Protein AF-A0A1B2I4D1-F1 (afdb_monomer)

Solvent-accessible surface area (backbone atoms only — not comparable to full-atom values): 8320 Å² total; per-residue (Å²): 116,82,89,72,76,84,82,52,63,70,63,48,49,52,54,52,52,52,50,50,47,36,72,77,37,52,68,62,44,48,60,73,44,43,67,61,53,49,53,52,50,50,41,52,54,54,14,64,67,43,41,84,65,39,41,72,52,73,64,53,55,51,53,44,51,49,54,36,59,77,56,65,37,78,64,67,65,49,48,55,49,22,51,54,42,8,35,45,50,20,10,59,72,74,38,51,54,38,48,70,67,30,40,58,55,18,43,71,72,53,38,61,87,51,44,78,78,59,90,92,60,84,87,76,86,61,65,66,62,74,66,53,57,75,78,65,74,82,78,83,89,130

Sequence (142 aa):
MTLSGEHNTERRMKVLENRLKYENDPEGFFKEYEPRQRDLRERILRARSILRECRYSREILRCIANICIELEVDGHRANITMLKTAMTAAACDGRREATRADVMEAAKFALPHRMQRRPFEEISFDISRIEGEKRGRVKKTL

Organism: NCBI:txid1197717

Foldseek 3Di:
DPPDDPPDPVVVVVVVVLVVVCVVPVPVSCVVCVVVVVVLVVLLVQLVVLLVQADEDVVLLVLLVVVCVVLVFDDCVLSVQLVSQQSSVCSSVVHRYGDVVSSLVSCVVRPPVRRDDDPPDDDDPDSVVVVPPVVPPPPDDD

Nearest PDB structures (foldseek):
  6l8d-assembly1_E  TM=9.193E-01  e=7.037E-08  Synechocystis sp. PCC 6803 substr. Kazusa
  6l8d-assembly1_F  TM=9.222E-01  e=1.055E-07  Synechocystis sp. PCC 6803 substr. Kazusa
  6l8d-assembly1_A  TM=8.794E-01  e=6.267E-08  Synechocystis sp. PCC 6803 substr. Kazusa
  6l8d-assembly1_D  TM=8.958E-01  e=7.456E-08  Synechocystis sp. PCC 6803 substr. Kazusa
  6l8d-assembly1_C  TM=8.954E-01  e=7.456E-08  Synechocystis sp. PCC 6803 substr. Kazusa

Mean predicted aligned error: 8.46 Å

InterPro domains:
  IPR027417 P-loop containing nucleoside triphosphate hydrolase [SSF52540] (8-126)
  IPR041628 ChlI/MoxR, AAA lid domain [PF17863] (64-123)
  IPR045006 Magnesium-chelatase subunit ChlI-like [PTHR32039] (8-132)

pLDDT: mean 84.95, std 18.52, range [32.53, 98.31]

Structure (mmCIF, N/CA/C/O backbone):
data_AF-A0A1B2I4D1-F1
#
_entry.id   AF-A0A1B2I4D1-F1
#
loop_
_atom_site.group_PDB
_atom_site.id
_atom_site.type_symbol
_atom_site.label_atom_id
_atom_site.label_alt_id
_atom_site.label_comp_id
_atom_site.label_asym_id
_atom_site.label_entity_id
_atom_site.label_seq_id
_atom_site.pdbx_PDB_ins_code
_atom_site.Cartn_x
_atom_site.Cartn_y
_atom_site.Cartn_z
_atom_site.occupancy
_atom_site.B_iso_or_equiv
_atom_site.auth_seq_id
_atom_site.auth_comp_id
_atom_site.auth_asym_id
_atom_site.auth_atom_id
_atom_site.pdbx_PDB_model_num
ATOM 1 N N . MET A 1 1 ? 11.736 -4.530 6.514 1.00 46.59 1 MET A N 1
ATOM 2 C CA . MET A 1 1 ? 10.546 -4.040 7.235 1.00 46.59 1 MET A CA 1
ATOM 3 C C . MET A 1 1 ? 10.861 -4.131 8.712 1.00 46.59 1 MET A C 1
ATOM 5 O O . MET A 1 1 ? 10.738 -5.201 9.292 1.00 46.59 1 MET A O 1
ATOM 9 N N . THR A 1 2 ? 11.391 -3.059 9.288 1.00 44.34 2 THR A N 1
ATOM 10 C CA . THR A 1 2 ? 11.490 -2.925 10.740 1.00 44.34 2 THR A CA 1
ATOM 11 C C . THR A 1 2 ? 10.094 -2.563 11.239 1.00 44.34 2 THR A C 1
ATOM 13 O O . THR A 1 2 ? 9.512 -1.568 10.816 1.00 44.34 2 THR A O 1
ATOM 16 N N . LEU A 1 3 ? 9.501 -3.430 12.059 1.00 52.84 3 LEU A N 1
ATOM 17 C CA . LEU A 1 3 ? 8.300 -3.091 12.816 1.00 52.84 3 LEU A CA 1
ATOM 18 C C . LEU A 1 3 ? 8.749 -2.168 13.949 1.00 52.84 3 LEU A C 1
ATOM 20 O O . LEU A 1 3 ? 9.129 -2.632 15.019 1.00 52.84 3 LEU A O 1
ATOM 24 N N . SER A 1 4 ? 8.789 -0.869 13.678 1.00 66.38 4 SER A N 1
ATOM 25 C CA . SER A 1 4 ? 9.052 0.130 14.709 1.00 66.38 4 SER A CA 1
ATOM 26 C C . SER A 1 4 ? 7.764 0.398 15.479 1.00 66.38 4 SER A C 1
ATOM 28 O O . SER A 1 4 ? 6.699 0.566 14.882 1.00 66.38 4 SER A O 1
ATOM 30 N N . GLY A 1 5 ? 7.851 0.417 16.809 1.00 73.38 5 GLY A N 1
ATOM 31 C CA . GLY A 1 5 ? 6.725 0.825 17.643 1.00 73.38 5 GLY A CA 1
ATOM 32 C C . GLY A 1 5 ? 6.335 2.279 17.364 1.00 73.38 5 GLY A C 1
ATOM 33 O O . GLY A 1 5 ? 7.153 3.080 16.920 1.00 73.38 5 GLY A O 1
ATOM 34 N N . GLU A 1 6 ? 5.082 2.641 17.638 1.00 85.25 6 GLU A N 1
ATOM 35 C CA . GLU A 1 6 ? 4.679 4.049 17.605 1.00 85.25 6 GLU A CA 1
ATOM 36 C C . GLU A 1 6 ? 5.375 4.780 18.762 1.00 85.25 6 GLU A C 1
ATOM 38 O O . GLU A 1 6 ? 5.183 4.425 19.928 1.00 85.25 6 GLU A O 1
ATOM 43 N N . HIS A 1 7 ? 6.223 5.757 18.443 1.00 87.38 7 HIS A N 1
ATOM 44 C CA . HIS A 1 7 ? 7.018 6.514 19.417 1.00 87.38 7 HIS A CA 1
ATOM 45 C C . HIS A 1 7 ? 6.398 7.878 19.749 1.00 87.38 7 HIS A C 1
ATOM 47 O O . HIS A 1 7 ? 6.871 8.561 20.652 1.00 87.38 7 HIS A O 1
ATOM 53 N N . ASN A 1 8 ? 5.322 8.270 19.062 1.00 93.25 8 ASN A N 1
ATOM 54 C CA . ASN A 1 8 ? 4.571 9.474 19.385 1.00 93.25 8 ASN A CA 1
ATOM 55 C C . ASN A 1 8 ? 3.590 9.218 20.546 1.00 93.25 8 ASN A C 1
ATOM 57 O O . ASN A 1 8 ? 2.677 8.398 20.427 1.00 93.25 8 ASN A O 1
ATOM 61 N N . THR A 1 9 ? 3.760 9.946 21.653 1.00 94.56 9 THR A N 1
ATOM 62 C CA . THR A 1 9 ? 2.948 9.808 22.876 1.00 94.56 9 THR A CA 1
ATOM 63 C C . THR A 1 9 ? 1.447 9.930 22.614 1.00 94.56 9 THR A C 1
ATOM 65 O O . THR A 1 9 ? 0.697 9.046 23.018 1.00 94.56 9 THR A O 1
ATOM 68 N N . GLU A 1 10 ? 1.012 10.948 21.869 1.00 95.06 10 GLU A N 1
ATOM 69 C CA . GLU A 1 10 ? -0.410 11.187 21.568 1.00 95.06 10 GLU A CA 1
ATOM 70 C C . GLU A 1 10 ? -1.037 10.018 20.803 1.00 95.06 10 GLU A C 1
ATOM 72 O O . GLU A 1 10 ? -2.131 9.542 21.115 1.00 95.06 10 GLU A O 1
ATOM 77 N N . ARG A 1 11 ? -0.321 9.488 19.806 1.00 93.31 11 ARG A N 1
ATOM 78 C CA . ARG A 1 11 ? -0.799 8.329 19.044 1.00 93.31 11 ARG A CA 1
ATOM 79 C C . ARG A 1 11 ? -0.877 7.074 19.907 1.00 93.31 11 ARG A C 1
ATOM 81 O O . ARG A 1 11 ? -1.826 6.307 19.753 1.00 93.31 11 ARG A O 1
ATOM 88 N N . ARG A 1 12 ? 0.074 6.872 20.826 1.00 94.50 12 ARG A N 1
ATOM 89 C CA . ARG A 1 12 ? 0.027 5.758 21.787 1.00 94.50 12 ARG A CA 1
ATOM 90 C C . ARG A 1 12 ? -1.161 5.889 22.738 1.00 94.50 12 ARG A C 1
ATOM 92 O O . ARG A 1 12 ? -1.873 4.906 22.927 1.00 94.50 12 ARG A O 1
ATOM 99 N N . MET A 1 13 ? -1.408 7.081 23.283 1.00 96.06 13 MET A N 1
ATOM 100 C CA . MET A 1 13 ? -2.570 7.349 24.140 1.00 96.06 13 MET A CA 1
ATOM 101 C C . MET A 1 13 ? -3.874 7.035 23.413 1.00 96.06 13 MET A C 1
ATOM 103 O O . MET A 1 13 ? -4.694 6.281 23.924 1.00 96.06 13 MET A O 1
ATOM 107 N N . LYS A 1 14 ? -4.016 7.487 22.165 1.00 93.81 14 LYS A N 1
ATOM 108 C CA . LYS A 1 14 ? -5.206 7.212 21.352 1.00 93.81 14 LYS A CA 1
ATOM 109 C C . LYS A 1 14 ? -5.467 5.720 21.129 1.00 93.81 14 LYS A C 1
ATOM 111 O O . LYS A 1 14 ? -6.619 5.294 21.076 1.00 93.81 14 LYS A O 1
ATOM 116 N N . VAL A 1 15 ? -4.417 4.908 20.982 1.00 94.44 15 VAL A N 1
ATOM 117 C CA . VAL A 1 15 ? -4.562 3.444 20.889 1.00 94.44 15 VAL A CA 1
ATOM 118 C C . VAL A 1 15 ? -5.116 2.872 22.195 1.00 94.44 15 VAL A C 1
ATOM 120 O O . VAL A 1 15 ? -6.026 2.044 22.145 1.00 94.44 15 VAL A O 1
ATOM 123 N N . LEU A 1 16 ? -4.617 3.336 23.345 1.00 95.31 16 LEU A N 1
ATOM 124 C CA . LEU A 1 16 ? -5.106 2.918 24.663 1.00 95.31 16 LEU A CA 1
ATOM 125 C C . LEU A 1 16 ? -6.560 3.346 24.891 1.00 95.31 16 LEU A C 1
ATOM 127 O O . LEU A 1 16 ? -7.381 2.523 25.279 1.00 95.31 16 LEU A O 1
ATOM 131 N N . GLU A 1 17 ? -6.903 4.595 24.584 1.00 95.69 17 GLU A N 1
ATOM 132 C CA . GLU A 1 17 ? -8.273 5.105 24.698 1.00 95.69 17 GLU A CA 1
ATOM 133 C C . GLU A 1 17 ? -9.253 4.297 23.847 1.00 95.69 17 GLU A C 1
ATOM 135 O O . GLU A 1 17 ? -10.301 3.885 24.337 1.00 95.69 17 GLU A O 1
ATOM 140 N N . ASN A 1 18 ? -8.908 4.014 22.586 1.00 95.50 18 ASN A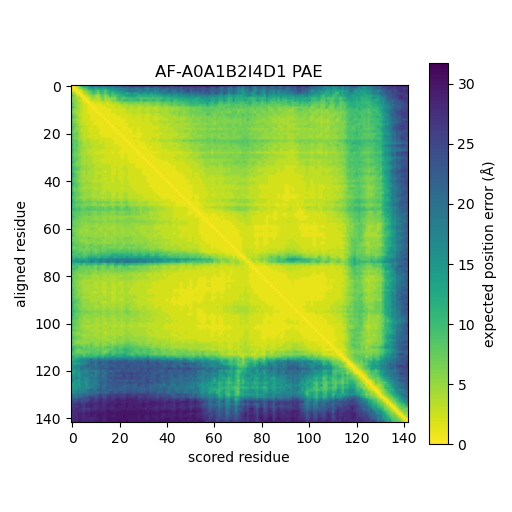 N 1
ATOM 141 C CA . ASN A 1 18 ? -9.752 3.191 21.717 1.00 95.50 18 ASN A CA 1
ATOM 142 C C . ASN A 1 18 ? -9.918 1.773 22.269 1.00 95.50 18 ASN A C 1
ATOM 144 O O . ASN A 1 18 ? -11.004 1.204 22.176 1.00 95.50 18 ASN A O 1
ATOM 148 N N . ARG A 1 19 ? -8.856 1.207 22.853 1.00 97.12 19 ARG A N 1
ATOM 149 C CA . ARG A 1 19 ? -8.915 -0.119 23.466 1.00 97.12 19 ARG A CA 1
ATOM 150 C C . ARG A 1 19 ? -9.859 -0.140 24.669 1.00 97.12 19 ARG A C 1
ATOM 152 O O . ARG A 1 19 ? -10.698 -1.030 24.738 1.00 97.12 19 ARG A O 1
ATOM 159 N N . LEU A 1 20 ? -9.761 0.846 25.558 1.00 97.19 20 LEU A N 1
ATOM 160 C CA . LEU A 1 20 ? -10.634 0.958 26.730 1.00 97.19 20 LEU A CA 1
ATOM 161 C C . LEU A 1 20 ? -12.091 1.239 26.338 1.00 97.19 20 LEU A C 1
ATOM 163 O O . LEU A 1 20 ? -13.002 0.655 26.917 1.00 97.19 20 LEU A O 1
ATOM 167 N N . LYS A 1 21 ? -12.332 2.082 25.323 1.00 96.25 21 LYS A N 1
ATOM 168 C CA . LYS A 1 21 ? -13.681 2.305 24.774 1.00 96.25 21 LYS A CA 1
ATOM 169 C C . LYS A 1 21 ? -14.311 1.006 24.283 1.00 96.25 21 LYS A C 1
ATOM 171 O O . LYS A 1 21 ? -15.456 0.729 24.616 1.00 96.25 21 LYS A O 1
ATOM 176 N N . TYR A 1 22 ? -13.550 0.213 23.531 1.00 97.00 22 TYR A N 1
ATOM 177 C CA . TYR A 1 22 ? -14.004 -1.091 23.062 1.00 97.00 22 TYR A CA 1
ATOM 178 C C . TYR A 1 22 ? -14.290 -2.062 24.216 1.00 97.00 22 TYR A C 1
ATOM 180 O O . TYR A 1 22 ? -15.278 -2.780 24.160 1.00 97.00 22 TYR A O 1
ATOM 188 N N . GLU A 1 23 ? -13.451 -2.096 25.256 1.00 97.62 23 GLU A N 1
ATOM 189 C CA . GLU A 1 23 ? -13.666 -2.977 26.416 1.00 97.62 23 GLU A CA 1
ATOM 190 C C . GLU A 1 23 ? -14.909 -2.596 27.229 1.00 97.62 23 GLU A C 1
ATOM 192 O O . GLU A 1 23 ? -15.606 -3.484 27.716 1.00 97.62 23 GLU A O 1
ATOM 197 N N . ASN A 1 24 ? -15.208 -1.300 27.342 1.00 97.81 24 ASN A N 1
ATOM 198 C CA . ASN A 1 24 ? -16.362 -0.804 28.089 1.00 97.81 24 ASN A CA 1
ATOM 199 C C . ASN A 1 24 ? -17.691 -0.965 27.331 1.00 97.81 24 ASN A C 1
ATOM 201 O O . ASN A 1 24 ? -18.695 -1.319 27.943 1.00 97.81 24 ASN A O 1
ATOM 205 N N . ASP A 1 25 ? -17.710 -0.685 26.024 1.00 97.38 25 ASP A N 1
ATOM 206 C CA . ASP A 1 25 ? -18.897 -0.820 25.168 1.00 97.38 25 ASP A CA 1
ATOM 207 C C . ASP A 1 25 ? -18.497 -1.241 23.739 1.00 97.38 25 ASP A C 1
ATOM 209 O O . ASP A 1 25 ? -18.287 -0.395 22.857 1.00 97.38 25 ASP A O 1
ATOM 213 N N . PRO A 1 26 ? -18.398 -2.559 23.479 1.00 96.75 26 PRO A N 1
ATOM 214 C CA . PRO A 1 26 ? -18.060 -3.069 22.156 1.00 96.75 26 PRO A CA 1
ATOM 215 C C . PRO A 1 26 ? -19.058 -2.641 21.072 1.00 96.75 26 PRO A C 1
ATOM 217 O O . PRO A 1 26 ? -18.654 -2.316 19.954 1.00 96.75 26 PRO A O 1
ATOM 220 N N . GLU A 1 27 ? -20.359 -2.628 21.377 1.00 97.69 27 GLU A N 1
ATOM 221 C CA . GLU A 1 27 ? -21.401 -2.319 20.394 1.00 97.69 27 GLU A CA 1
ATOM 222 C C . GLU A 1 27 ? -21.396 -0.840 20.006 1.00 97.69 27 GLU A C 1
ATOM 224 O O . GLU A 1 27 ? -21.478 -0.515 18.816 1.00 97.69 27 GLU A O 1
ATOM 229 N N . GLY A 1 28 ? -21.271 0.056 20.987 1.00 97.44 28 GLY A N 1
ATOM 230 C CA . GLY A 1 28 ? -21.119 1.489 20.749 1.00 97.44 28 GLY A CA 1
ATOM 231 C C . GLY A 1 28 ? -19.852 1.802 19.960 1.00 97.44 28 GLY A C 1
ATOM 232 O O . GLY A 1 28 ? -19.912 2.553 18.983 1.00 97.44 28 GLY A O 1
ATOM 233 N N . PHE A 1 29 ? -18.731 1.154 20.295 1.00 97.00 29 PHE A N 1
ATOM 234 C CA . PHE A 1 29 ? -17.483 1.293 19.545 1.00 97.00 29 PHE A CA 1
ATOM 235 C C . PHE A 1 29 ? -17.640 0.846 18.084 1.00 97.00 29 PHE A C 1
ATOM 237 O O . PHE A 1 29 ? -17.205 1.544 17.167 1.00 97.00 29 PHE A O 1
ATOM 244 N N . PHE A 1 30 ? -18.301 -0.287 17.824 1.00 96.62 30 PHE A N 1
ATOM 245 C CA . PHE A 1 30 ? -18.557 -0.719 16.448 1.00 96.62 30 PHE A CA 1
ATOM 246 C C . PHE A 1 30 ? -19.441 0.267 15.682 1.00 96.62 30 PHE A C 1
ATOM 248 O O . PHE A 1 30 ? -19.107 0.600 14.544 1.00 96.62 30 PHE A O 1
ATOM 255 N N . LYS A 1 31 ? -20.515 0.776 16.300 1.00 97.38 31 LYS A N 1
ATOM 256 C CA . LYS A 1 31 ? -21.398 1.787 15.692 1.00 97.38 31 LYS A CA 1
ATOM 257 C C . LYS A 1 31 ? -20.646 3.080 15.365 1.00 97.38 31 LYS A C 1
ATOM 259 O O . LYS A 1 31 ? -20.838 3.633 14.286 1.00 97.38 31 LYS A O 1
ATOM 264 N N . GLU A 1 32 ? -19.745 3.530 16.243 1.00 96.69 32 GLU A N 1
ATOM 265 C CA . GLU A 1 32 ? -18.907 4.719 16.015 1.00 96.69 32 GLU A CA 1
ATOM 266 C C . GLU A 1 32 ? -18.024 4.566 14.760 1.00 96.69 32 GLU A C 1
ATOM 268 O O . GLU A 1 32 ? -17.870 5.505 13.973 1.00 96.69 32 GLU A O 1
ATOM 273 N N . TYR A 1 33 ? -17.460 3.375 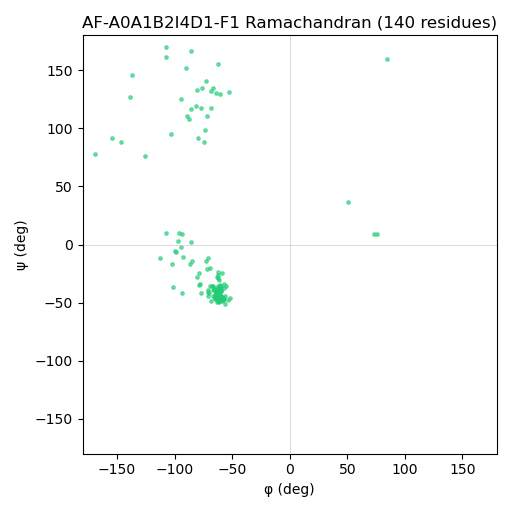14.535 1.00 96.38 33 TYR A N 1
ATOM 274 C CA . TYR A 1 33 ? -16.539 3.115 13.421 1.00 96.38 33 TYR A CA 1
ATOM 275 C C . TYR A 1 33 ? -17.214 2.588 12.149 1.00 96.38 33 TYR A C 1
ATOM 277 O O . TYR A 1 33 ? -16.572 2.564 11.090 1.00 96.38 33 TYR A O 1
ATOM 285 N N . GLU A 1 34 ? -18.488 2.200 12.214 1.00 97.69 34 GLU A N 1
ATOM 286 C CA . GLU A 1 34 ? -19.235 1.614 11.100 1.00 97.69 34 GLU A CA 1
ATOM 287 C C . GLU A 1 34 ? -19.165 2.456 9.811 1.00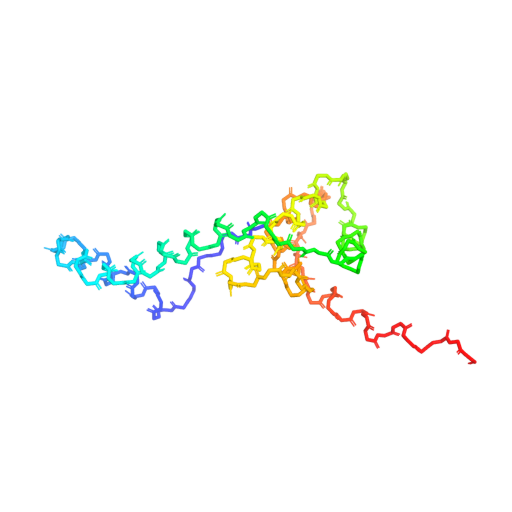 97.69 34 GLU A C 1
ATOM 289 O O . GLU A 1 34 ? -18.852 1.887 8.758 1.00 97.69 34 GLU A O 1
ATOM 294 N N . PRO A 1 35 ? -19.345 3.797 9.837 1.00 97.75 35 PRO A N 1
ATOM 295 C CA . PRO A 1 35 ? -19.284 4.597 8.615 1.00 97.75 35 PRO A CA 1
ATOM 296 C C . PRO A 1 35 ? -17.916 4.518 7.922 1.00 97.75 35 PRO A C 1
ATOM 298 O O . PRO A 1 35 ? -17.838 4.404 6.699 1.00 97.75 35 PRO A O 1
ATOM 301 N N . ARG A 1 36 ? -16.824 4.509 8.701 1.00 97.06 36 ARG A N 1
ATOM 302 C CA . ARG A 1 36 ? -15.452 4.407 8.172 1.00 97.06 36 ARG A CA 1
ATOM 303 C C . ARG A 1 36 ? -15.156 3.016 7.618 1.00 97.06 36 ARG A C 1
ATOM 305 O O . ARG A 1 36 ? -14.505 2.896 6.584 1.00 97.06 36 ARG A O 1
ATOM 312 N N . GLN A 1 37 ? -15.640 1.970 8.288 1.00 97.19 37 GLN A N 1
ATOM 313 C CA . GLN A 1 37 ? -15.519 0.594 7.799 1.00 97.19 37 GLN A CA 1
ATOM 314 C C . GLN A 1 37 ? -16.287 0.400 6.489 1.00 97.19 37 GLN A C 1
ATOM 316 O O . GLN A 1 37 ? -15.787 -0.250 5.569 1.00 97.19 37 GLN A O 1
ATOM 321 N N . ARG A 1 38 ? -17.476 1.004 6.374 1.00 98.12 38 ARG A N 1
ATOM 322 C CA . ARG A 1 38 ? -18.287 0.969 5.155 1.00 98.12 38 ARG A CA 1
ATOM 323 C C . ARG A 1 38 ? -17.583 1.657 3.988 1.00 98.12 38 ARG A C 1
ATOM 325 O O . ARG A 1 38 ? -17.448 1.030 2.940 1.00 98.12 38 ARG A O 1
ATOM 332 N N . ASP A 1 39 ? -17.065 2.871 4.183 1.00 97.19 39 ASP A N 1
ATOM 333 C CA . ASP A 1 39 ? -16.296 3.576 3.146 1.00 97.19 39 ASP A CA 1
ATOM 334 C C . ASP A 1 39 ? -15.078 2.755 2.690 1.00 97.19 39 ASP A C 1
ATOM 336 O O . ASP A 1 39 ? -14.892 2.512 1.495 1.00 97.19 39 ASP A O 1
ATOM 340 N N . LEU A 1 40 ? -14.291 2.230 3.637 1.00 97.06 40 LEU A N 1
ATOM 341 C CA . LEU A 1 40 ? -13.138 1.389 3.317 1.00 97.06 40 LEU A CA 1
ATOM 342 C C . LEU A 1 40 ? -13.545 0.140 2.523 1.00 97.06 40 LEU A C 1
ATOM 344 O O . LEU A 1 40 ? -12.913 -0.193 1.517 1.00 97.06 40 LEU A O 1
ATOM 348 N N . ARG A 1 41 ? -14.617 -0.542 2.943 1.00 97.94 41 ARG A N 1
ATOM 349 C CA . ARG A 1 41 ? -15.159 -1.708 2.237 1.00 97.94 41 ARG A CA 1
ATOM 350 C C . ARG A 1 41 ? -15.533 -1.353 0.803 1.00 97.94 41 ARG A C 1
ATOM 352 O O . ARG A 1 41 ? -15.175 -2.084 -0.119 1.00 97.94 41 ARG A O 1
ATOM 359 N N . GLU A 1 42 ? -16.245 -0.253 0.600 1.00 97.38 42 GLU A N 1
ATOM 360 C CA . GLU A 1 42 ? -16.646 0.179 -0.734 1.00 97.38 42 GLU A CA 1
ATOM 361 C C . GLU A 1 42 ? -15.446 0.540 -1.611 1.00 97.38 42 GLU A C 1
ATOM 363 O O . GLU A 1 42 ? -15.402 0.140 -2.776 1.00 97.38 42 GLU A O 1
ATOM 368 N N . ARG A 1 43 ? -14.440 1.227 -1.057 1.00 96.88 43 ARG A N 1
ATOM 369 C CA . ARG A 1 43 ? -13.178 1.514 -1.754 1.00 96.88 43 ARG A CA 1
ATOM 370 C C . ARG A 1 43 ? -12.495 0.232 -2.221 1.00 96.88 43 ARG A C 1
ATOM 372 O O . ARG A 1 43 ? -12.124 0.142 -3.388 1.00 96.88 43 ARG A O 1
ATOM 379 N N . ILE A 1 44 ? -12.401 -0.783 -1.360 1.00 97.69 44 ILE A N 1
ATOM 380 C CA . ILE A 1 44 ? -11.815 -2.086 -1.715 1.00 97.69 44 ILE A CA 1
ATOM 381 C C . ILE A 1 44 ? -12.627 -2.774 -2.820 1.00 97.69 44 ILE A C 1
ATOM 383 O O . ILE A 1 44 ? -12.052 -3.323 -3.759 1.00 97.69 44 ILE A O 1
ATOM 387 N N . LEU A 1 45 ? -13.960 -2.753 -2.738 1.00 98.06 45 LEU A N 1
ATOM 388 C CA . LEU A 1 45 ? -14.820 -3.361 -3.758 1.00 98.06 45 LEU A CA 1
ATOM 389 C C . LEU A 1 45 ? -14.672 -2.669 -5.120 1.00 98.06 45 LEU A C 1
ATOM 391 O O . LEU A 1 45 ? -14.533 -3.358 -6.132 1.00 98.06 45 LEU A O 1
ATOM 395 N N . ARG A 1 46 ? -14.630 -1.331 -5.142 1.00 96.75 46 ARG A N 1
ATOM 396 C CA . ARG A 1 46 ? -14.364 -0.541 -6.355 1.00 96.75 46 ARG A CA 1
ATOM 397 C C . ARG A 1 46 ? -12.974 -0.831 -6.922 1.00 96.75 46 ARG A C 1
ATOM 399 O O . ARG A 1 46 ? -12.840 -1.062 -8.118 1.00 96.75 46 ARG A O 1
ATOM 406 N N . ALA A 1 47 ? -11.952 -0.899 -6.074 1.00 97.50 47 ALA A N 1
ATOM 407 C CA . ALA A 1 47 ? -10.598 -1.239 -6.502 1.00 97.50 47 ALA A CA 1
ATOM 408 C C . ALA A 1 47 ? -10.547 -2.625 -7.160 1.00 97.50 47 ALA A C 1
ATOM 410 O O . ALA A 1 47 ? -9.985 -2.792 -8.240 1.00 97.50 47 ALA A O 1
ATOM 411 N N . ARG A 1 48 ? -11.197 -3.625 -6.550 1.00 97.12 48 ARG A N 1
ATOM 412 C CA . ARG A 1 48 ? -11.264 -4.990 -7.091 1.00 97.12 48 ARG A CA 1
ATOM 413 C C . ARG A 1 48 ? -11.947 -5.060 -8.455 1.00 97.12 48 ARG A C 1
ATOM 415 O O . ARG A 1 48 ? -11.526 -5.885 -9.266 1.00 97.12 48 ARG A O 1
ATOM 422 N N . SER A 1 49 ? -12.978 -4.248 -8.705 1.00 96.62 49 SER A N 1
ATOM 423 C CA . SER A 1 49 ? -13.672 -4.255 -9.998 1.00 96.62 49 SER A CA 1
ATOM 424 C C . SER A 1 49 ? -12.816 -3.652 -11.111 1.00 96.62 49 SER A C 1
ATOM 426 O O . SER A 1 49 ? -12.753 -4.232 -12.192 1.00 96.62 49 SER A O 1
ATOM 428 N N . ILE A 1 50 ? -12.091 -2.561 -10.839 1.00 96.62 50 ILE A N 1
ATOM 429 C CA 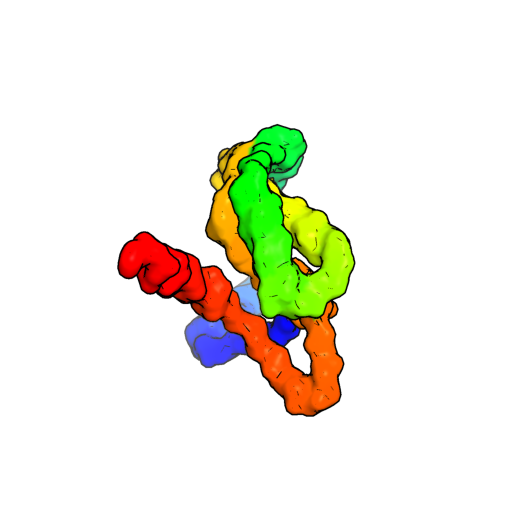. ILE A 1 50 ? -11.279 -1.875 -11.858 1.00 96.62 50 ILE A CA 1
ATOM 430 C C . ILE A 1 50 ? -9.862 -2.441 -12.011 1.00 96.62 50 ILE A C 1
ATOM 432 O O . ILE A 1 50 ? -9.225 -2.190 -13.029 1.00 96.62 50 ILE A O 1
ATOM 436 N N . LEU A 1 51 ? -9.359 -3.229 -11.051 1.00 97.25 51 LEU A N 1
ATOM 437 C CA . LEU A 1 51 ? -7.983 -3.750 -11.061 1.00 97.25 51 LEU A CA 1
ATOM 438 C C . LEU A 1 51 ? -7.635 -4.525 -12.340 1.00 97.25 51 LEU A C 1
ATOM 440 O O . LEU A 1 51 ? -6.508 -4.450 -12.820 1.00 97.25 51 LEU A O 1
ATOM 444 N N . ARG A 1 52 ? -8.595 -5.265 -12.910 1.00 93.56 52 ARG A N 1
ATOM 445 C CA . ARG A 1 52 ? -8.391 -6.011 -14.169 1.00 93.56 52 ARG A CA 1
ATOM 446 C C . ARG A 1 52 ? -8.233 -5.100 -15.387 1.00 93.56 52 ARG A C 1
ATOM 448 O O . ARG A 1 52 ? -7.715 -5.538 -16.4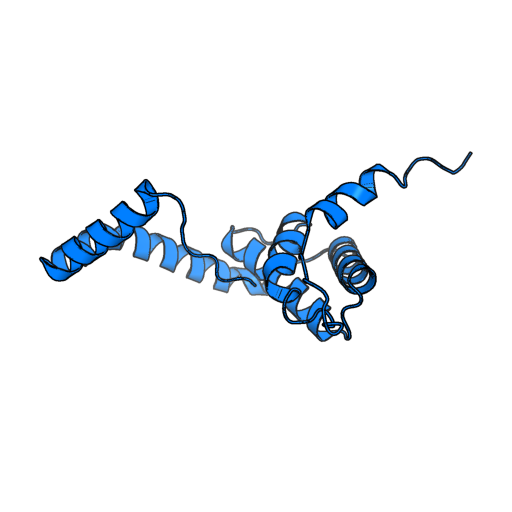07 1.00 93.56 52 ARG A O 1
ATOM 455 N N . GLU A 1 53 ? -8.690 -3.861 -15.274 1.00 95.50 53 GLU A N 1
ATOM 456 C CA . GLU A 1 53 ? -8.641 -2.841 -16.317 1.00 95.50 53 GLU A CA 1
ATOM 457 C C . GLU A 1 53 ? -7.463 -1.874 -16.122 1.00 95.50 53 GLU A C 1
ATOM 459 O O . GLU A 1 53 ? -7.212 -1.042 -16.996 1.00 95.50 53 GLU A O 1
ATOM 464 N N . CYS A 1 54 ? -6.734 -1.978 -15.002 1.00 97.19 54 CYS A N 1
ATOM 465 C CA . CYS A 1 54 ? -5.562 -1.156 -14.732 1.00 97.19 54 CYS A CA 1
ATOM 466 C C . CYS A 1 54 ? -4.444 -1.432 -15.738 1.00 97.19 54 CYS A C 1
ATOM 468 O O . CYS A 1 54 ? -4.039 -2.574 -15.962 1.00 97.19 54 CYS A O 1
ATOM 470 N N . ARG A 1 55 ? -3.908 -0.357 -16.313 1.00 97.69 55 ARG A N 1
ATOM 471 C CA . ARG A 1 55 ? -2.830 -0.388 -17.301 1.00 97.69 55 ARG A CA 1
ATOM 472 C C . ARG A 1 55 ? -1.522 0.109 -16.696 1.00 97.69 55 ARG A C 1
ATOM 474 O O . ARG A 1 55 ? -1.492 0.800 -15.678 1.00 97.69 55 ARG A O 1
ATOM 481 N N . TYR A 1 56 ? -0.430 -0.242 -17.360 1.00 97.69 56 TYR A N 1
ATOM 482 C CA . TYR A 1 56 ? 0.907 0.261 -17.080 1.00 97.69 56 TYR A CA 1
ATOM 483 C C . TYR A 1 56 ? 1.610 0.586 -18.394 1.00 97.69 56 TYR A C 1
ATOM 485 O O . TYR A 1 56 ? 1.422 -0.095 -19.405 1.00 97.69 56 TYR A O 1
ATOM 493 N N . SER A 1 57 ? 2.447 1.618 -18.375 1.00 97.75 57 SER A N 1
ATOM 494 C CA . SER A 1 57 ? 3.266 1.986 -19.525 1.00 97.75 57 SER A CA 1
ATOM 495 C C . SER A 1 57 ? 4.578 1.193 -19.556 1.00 97.75 57 SER A C 1
ATOM 497 O O . SER A 1 57 ? 5.013 0.587 -18.571 1.00 97.75 57 SER A O 1
ATOM 499 N N . ARG A 1 58 ? 5.281 1.238 -20.693 1.00 97.12 58 ARG A N 1
ATOM 500 C CA . ARG A 1 58 ? 6.641 0.681 -20.801 1.00 97.12 58 ARG A CA 1
ATOM 501 C C . ARG A 1 58 ? 7.631 1.386 -19.865 1.00 97.12 58 ARG A C 1
ATOM 503 O O . ARG A 1 58 ? 8.621 0.789 -19.450 1.00 97.12 58 ARG A O 1
ATOM 510 N N . GLU A 1 59 ? 7.367 2.643 -19.518 1.00 96.19 59 GLU A N 1
ATOM 511 C CA . GLU A 1 59 ? 8.191 3.409 -18.583 1.00 96.19 59 GLU A CA 1
ATOM 512 C C . GLU A 1 59 ? 8.072 2.887 -17.153 1.00 96.19 59 GLU A C 1
ATOM 514 O O . GLU A 1 59 ? 9.079 2.837 -16.449 1.00 96.19 59 GLU A O 1
ATOM 519 N N . ILE A 1 60 ? 6.883 2.424 -16.753 1.00 97.50 60 ILE A N 1
ATOM 520 C CA . ILE A 1 60 ? 6.665 1.749 -15.467 1.00 97.50 60 ILE A CA 1
ATOM 521 C C . ILE A 1 60 ? 7.493 0.468 -15.393 1.00 97.50 60 ILE A C 1
ATOM 523 O O . ILE A 1 60 ? 8.226 0.273 -14.425 1.00 97.50 60 ILE A O 1
ATOM 527 N N . LEU A 1 61 ? 7.459 -0.361 -16.441 1.00 96.94 61 LEU A N 1
ATOM 528 C CA . LEU A 1 61 ? 8.280 -1.575 -16.503 1.00 96.94 61 LEU A CA 1
ATOM 529 C C . LEU A 1 61 ? 9.777 -1.260 -16.410 1.00 96.94 61 LEU A C 1
ATOM 531 O O . LEU A 1 61 ? 10.497 -1.909 -15.655 1.00 96.94 61 LEU A O 1
ATOM 535 N N . ARG A 1 62 ? 10.240 -0.237 -17.140 1.00 95.75 62 ARG A N 1
ATOM 536 C CA . ARG A 1 62 ? 11.635 0.219 -17.079 1.00 95.75 62 ARG A CA 1
ATOM 537 C C . ARG A 1 62 ? 12.002 0.713 -15.680 1.00 95.75 62 ARG A C 1
ATOM 539 O O . ARG A 1 62 ? 13.077 0.400 -15.189 1.00 95.75 62 ARG A O 1
ATOM 546 N N . CYS A 1 63 ? 11.118 1.471 -15.034 1.00 94.62 63 CYS A N 1
ATOM 547 C CA . CYS A 1 63 ? 11.332 1.957 -13.674 1.00 94.62 63 CYS A CA 1
ATOM 548 C C . CYS A 1 63 ? 11.489 0.794 -12.690 1.00 94.62 63 CYS A C 1
ATOM 550 O O . CYS A 1 63 ? 12.412 0.804 -11.885 1.00 94.62 63 CYS A O 1
ATOM 552 N N . ILE A 1 64 ? 10.621 -0.212 -12.796 1.00 95.00 64 ILE A N 1
ATOM 553 C CA . ILE A 1 64 ? 10.652 -1.413 -11.959 1.00 95.00 64 ILE A CA 1
ATOM 554 C C . ILE A 1 64 ? 11.961 -2.185 -12.145 1.00 95.00 64 ILE A C 1
ATOM 556 O O . ILE A 1 64 ? 12.628 -2.494 -11.160 1.00 95.00 64 ILE A O 1
ATOM 560 N N . ALA A 1 65 ? 12.348 -2.435 -13.398 1.00 93.25 65 ALA A N 1
ATOM 561 C CA . ALA A 1 65 ? 13.579 -3.148 -13.715 1.00 93.25 65 ALA A CA 1
ATOM 562 C C . ALA A 1 65 ? 14.814 -2.417 -13.171 1.00 93.25 65 ALA A C 1
ATOM 564 O O . ALA A 1 65 ? 15.648 -3.044 -12.525 1.00 93.25 65 ALA A O 1
ATOM 565 N N . ASN A 1 66 ? 14.899 -1.096 -13.369 1.00 91.75 66 ASN A N 1
ATOM 566 C CA . ASN A 1 66 ? 16.012 -0.295 -12.859 1.00 91.75 66 ASN A CA 1
ATOM 567 C C . ASN A 1 66 ? 16.122 -0.385 -11.335 1.00 91.75 66 ASN A C 1
ATOM 569 O O . ASN A 1 66 ? 17.205 -0.649 -10.836 1.00 91.75 66 ASN A O 1
ATOM 573 N N . ILE A 1 67 ? 15.004 -0.247 -10.612 1.00 90.50 67 ILE A N 1
ATOM 574 C CA . ILE A 1 67 ? 14.988 -0.360 -9.146 1.00 90.50 67 ILE A CA 1
ATOM 575 C C . ILE A 1 67 ? 15.505 -1.733 -8.697 1.00 90.50 67 ILE A C 1
ATOM 577 O O . ILE A 1 67 ? 16.311 -1.820 -7.777 1.00 90.50 67 ILE A O 1
ATOM 581 N N . CYS A 1 68 ? 15.046 -2.820 -9.325 1.00 89.62 68 CYS A N 1
ATOM 582 C CA . CYS A 1 68 ? 15.490 -4.161 -8.946 1.00 89.62 68 CYS A CA 1
ATOM 583 C C . CYS A 1 68 ? 16.972 -4.413 -9.268 1.00 89.62 68 CYS A C 1
ATOM 585 O O . CYS A 1 68 ? 17.629 -5.095 -8.488 1.00 89.62 68 CYS A O 1
ATOM 587 N N . ILE A 1 69 ? 17.487 -3.862 -10.374 1.00 88.31 69 ILE A N 1
ATOM 588 C CA . ILE A 1 69 ? 18.909 -3.946 -10.748 1.00 88.31 69 ILE A CA 1
ATOM 589 C C . ILE A 1 69 ? 19.772 -3.142 -9.770 1.00 88.31 69 ILE A C 1
ATOM 591 O O . ILE A 1 69 ? 20.757 -3.665 -9.264 1.00 88.31 69 ILE A O 1
ATOM 595 N N . GLU A 1 70 ? 19.392 -1.895 -9.481 1.00 86.31 70 GLU A N 1
ATOM 596 C CA . GLU A 1 70 ? 20.122 -0.998 -8.572 1.00 86.31 70 GLU A CA 1
ATOM 597 C C . GLU A 1 70 ? 20.206 -1.552 -7.144 1.00 86.31 70 GLU A C 1
ATOM 599 O O . GLU A 1 70 ? 21.176 -1.294 -6.440 1.00 86.31 70 GLU A O 1
ATOM 604 N N . LEU A 1 71 ? 19.203 -2.323 -6.718 1.00 84.19 71 LEU A N 1
ATOM 605 C CA . LEU A 1 71 ? 19.153 -2.932 -5.388 1.00 84.19 71 LEU A CA 1
ATOM 606 C C . LEU A 1 71 ? 19.651 -4.384 -5.347 1.00 84.19 71 LEU A C 1
ATOM 608 O O . LEU A 1 71 ? 19.437 -5.051 -4.334 1.00 84.19 71 LEU A O 1
ATOM 612 N N . GLU A 1 72 ? 20.259 -4.876 -6.431 1.00 84.56 72 GLU A N 1
ATOM 613 C CA . GLU A 1 72 ? 20.804 -6.240 -6.538 1.00 84.56 72 GLU A CA 1
ATOM 614 C C . GLU A 1 72 ? 19.785 -7.322 -6.112 1.00 84.56 72 GLU A C 1
ATOM 616 O O . GLU A 1 72 ? 20.113 -8.318 -5.467 1.00 84.56 72 GLU A O 1
ATOM 621 N N . VAL A 1 73 ? 18.501 -7.111 -6.435 1.00 84.94 73 VAL A N 1
ATOM 622 C CA . VAL A 1 73 ? 17.429 -8.043 -6.067 1.00 84.94 73 VAL A CA 1
ATOM 623 C C . VAL A 1 73 ? 17.312 -9.134 -7.121 1.00 84.94 73 VAL A C 1
ATOM 625 O O . VAL A 1 73 ? 16.910 -8.885 -8.260 1.00 84.94 73 VAL A O 1
ATOM 628 N N . ASP A 1 74 ? 17.572 -10.370 -6.705 1.00 77.94 74 ASP A N 1
ATOM 629 C CA . ASP A 1 74 ? 17.539 -11.516 -7.601 1.00 77.94 74 ASP A CA 1
ATOM 630 C C . ASP A 1 74 ? 16.125 -11.865 -8.098 1.00 77.94 74 ASP A C 1
ATOM 632 O O . ASP A 1 74 ? 15.157 -12.052 -7.346 1.00 77.94 74 ASP A O 1
ATOM 636 N N . GLY A 1 75 ? 16.038 -12.051 -9.415 1.00 78.88 75 GLY A N 1
ATOM 637 C CA . GLY A 1 75 ? 14.931 -12.711 -10.094 1.00 78.88 75 GLY A CA 1
ATOM 638 C C . GLY A 1 75 ? 13.712 -11.842 -10.434 1.00 78.88 75 GLY A C 1
ATOM 639 O O . GLY A 1 75 ? 13.394 -10.803 -9.853 1.00 78.88 75 GLY A O 1
ATOM 640 N N . HIS A 1 76 ? 12.929 -12.328 -11.398 1.00 88.44 76 HIS A N 1
ATOM 641 C CA . HIS A 1 76 ? 11.750 -11.620 -11.910 1.00 88.44 76 HIS A CA 1
ATOM 642 C C . HIS A 1 76 ? 10.568 -11.568 -10.932 1.00 88.44 76 HIS A C 1
ATOM 644 O O . HIS A 1 76 ? 9.627 -10.802 -11.137 1.00 88.44 76 HIS A O 1
ATOM 650 N N . ARG A 1 77 ? 10.600 -12.344 -9.840 1.00 90.62 77 ARG A N 1
ATOM 651 C CA . ARG A 1 77 ? 9.516 -12.357 -8.844 1.00 90.62 77 ARG A CA 1
ATOM 652 C C . ARG A 1 77 ? 9.359 -11.011 -8.142 1.00 90.62 77 ARG A C 1
ATOM 654 O O . ARG A 1 77 ? 8.224 -10.599 -7.905 1.00 90.62 77 ARG A O 1
ATOM 661 N N . ALA A 1 78 ? 10.463 -10.322 -7.849 1.00 90.75 78 ALA A N 1
ATOM 662 C CA . ALA A 1 78 ? 10.423 -8.977 -7.277 1.00 90.75 78 ALA A CA 1
ATOM 663 C C . ALA A 1 78 ? 9.747 -7.996 -8.244 1.00 90.75 78 ALA A C 1
ATOM 665 O O . ALA A 1 78 ? 8.789 -7.325 -7.868 1.00 90.75 78 ALA A O 1
ATOM 666 N N . ASN A 1 79 ? 10.162 -8.021 -9.512 1.00 93.56 79 ASN A N 1
ATOM 667 C CA . ASN A 1 79 ? 9.594 -7.199 -10.580 1.00 93.56 79 ASN A CA 1
ATOM 668 C C . ASN A 1 79 ? 8.074 -7.404 -10.734 1.00 93.56 79 ASN A C 1
ATOM 670 O O . ASN A 1 79 ? 7.307 -6.443 -10.706 1.00 93.56 79 ASN A O 1
ATOM 674 N N . ILE A 1 80 ? 7.620 -8.661 -10.841 1.00 95.38 80 ILE A N 1
ATOM 675 C CA . ILE A 1 80 ? 6.193 -8.996 -10.997 1.00 95.38 80 ILE A CA 1
ATOM 676 C C . ILE A 1 80 ? 5.387 -8.572 -9.766 1.00 95.38 80 ILE A C 1
ATOM 678 O O . ILE A 1 80 ? 4.286 -8.038 -9.904 1.00 95.38 80 ILE A O 1
ATOM 682 N N . THR A 1 81 ? 5.920 -8.811 -8.565 1.00 95.75 81 THR A N 1
ATOM 683 C CA . THR A 1 81 ? 5.251 -8.430 -7.313 1.00 95.75 81 THR A CA 1
ATOM 684 C C . THR A 1 81 ? 5.106 -6.915 -7.235 1.00 95.75 81 THR A C 1
ATOM 686 O O . THR A 1 81 ? 4.009 -6.425 -6.993 1.00 95.75 81 THR A O 1
ATOM 689 N N . MET A 1 82 ? 6.174 -6.171 -7.530 1.00 95.38 82 MET A N 1
ATOM 690 C CA . MET A 1 82 ? 6.167 -4.711 -7.510 1.00 95.38 82 MET A CA 1
ATOM 691 C C . MET A 1 82 ? 5.179 -4.127 -8.527 1.00 95.38 82 MET A C 1
ATOM 693 O O . MET A 1 82 ? 4.408 -3.237 -8.177 1.00 95.38 82 MET A O 1
ATOM 697 N N . LEU A 1 83 ? 5.117 -4.678 -9.745 1.00 97.44 83 LEU A N 1
ATOM 698 C CA . LEU A 1 83 ? 4.135 -4.263 -10.751 1.00 97.44 83 LEU A CA 1
ATOM 699 C C . LEU A 1 83 ? 2.694 -4.492 -10.279 1.00 97.44 83 LEU A C 1
ATOM 701 O O . LEU A 1 83 ? 1.862 -3.593 -10.371 1.00 97.44 83 LEU A O 1
ATOM 705 N N . LYS A 1 84 ? 2.390 -5.687 -9.759 1.00 97.25 84 LYS A N 1
ATOM 706 C CA . LYS A 1 84 ? 1.046 -6.014 -9.261 1.00 97.25 84 LYS A CA 1
ATOM 707 C C . LYS A 1 84 ? 0.640 -5.125 -8.091 1.00 97.25 84 LYS A C 1
ATOM 709 O O . LYS A 1 84 ? -0.503 -4.671 -8.054 1.00 97.25 84 LYS A O 1
ATOM 714 N N . THR A 1 85 ? 1.564 -4.843 -7.177 1.00 97.31 85 THR A N 1
ATOM 715 C CA . THR A 1 85 ? 1.319 -3.934 -6.055 1.00 97.31 85 THR A CA 1
ATOM 716 C C . THR A 1 85 ? 1.064 -2.511 -6.548 1.00 97.31 85 THR A C 1
ATOM 718 O O . THR A 1 85 ? 0.085 -1.911 -6.121 1.00 97.31 85 THR A O 1
ATOM 721 N N . ALA A 1 86 ? 1.844 -2.002 -7.507 1.00 97.69 86 ALA A N 1
ATOM 722 C CA . ALA A 1 86 ? 1.639 -0.666 -8.074 1.00 97.69 86 ALA A CA 1
ATOM 723 C C . ALA A 1 86 ? 0.283 -0.531 -8.795 1.00 97.69 86 ALA A C 1
ATOM 725 O O . ALA A 1 86 ? -0.440 0.442 -8.593 1.00 97.69 86 ALA A O 1
ATOM 726 N N . MET A 1 87 ? -0.117 -1.534 -9.585 1.00 98.31 87 MET A N 1
ATOM 727 C CA . MET A 1 87 ? -1.452 -1.559 -10.204 1.00 98.31 87 MET A CA 1
ATOM 728 C C . MET A 1 87 ? -2.576 -1.607 -9.163 1.00 98.31 87 MET A C 1
ATOM 730 O O . MET A 1 87 ? -3.633 -1.012 -9.363 1.00 98.31 87 MET A O 1
ATOM 734 N N . THR A 1 88 ? -2.347 -2.312 -8.052 1.00 97.88 88 THR A N 1
ATOM 735 C CA . THR A 1 88 ? -3.307 -2.399 -6.947 1.00 97.88 88 THR A CA 1
ATOM 736 C C . THR A 1 88 ? -3.416 -1.072 -6.201 1.00 97.88 88 THR A C 1
ATOM 738 O O . THR A 1 88 ? -4.532 -0.658 -5.913 1.00 97.88 88 THR A O 1
ATOM 741 N N . ALA A 1 89 ? -2.303 -0.378 -5.946 1.00 97.12 89 ALA A N 1
ATOM 742 C CA . ALA A 1 89 ? -2.302 0.958 -5.348 1.00 97.12 89 ALA A CA 1
ATOM 743 C C . ALA A 1 89 ? -3.099 1.947 -6.212 1.00 97.12 89 ALA A C 1
ATOM 745 O O . ALA A 1 89 ? -4.043 2.568 -5.727 1.00 97.12 89 ALA A O 1
ATOM 746 N N . ALA A 1 90 ? -2.838 1.965 -7.524 1.00 97.69 90 ALA A N 1
ATOM 747 C CA . ALA A 1 90 ? -3.610 2.769 -8.466 1.00 97.69 90 ALA A CA 1
ATOM 748 C C . ALA A 1 90 ? -5.115 2.451 -8.418 1.00 97.69 90 ALA A C 1
ATOM 750 O O . ALA A 1 90 ? -5.936 3.365 -8.352 1.00 97.69 90 ALA A O 1
ATOM 751 N N . ALA A 1 91 ? -5.484 1.166 -8.380 1.00 97.94 91 ALA A N 1
ATOM 752 C CA . ALA A 1 91 ? -6.882 0.749 -8.280 1.00 97.94 91 ALA A CA 1
ATOM 753 C C . ALA A 1 91 ? -7.535 1.156 -6.943 1.00 97.94 91 ALA A C 1
ATOM 755 O O . ALA A 1 91 ? -8.693 1.573 -6.928 1.00 97.94 91 ALA A O 1
ATOM 756 N N . CYS A 1 92 ? -6.809 1.058 -5.825 1.00 96.62 92 CYS A N 1
ATOM 757 C CA . CYS A 1 92 ? -7.260 1.504 -4.500 1.00 96.62 92 CYS A CA 1
ATOM 758 C C . CYS A 1 92 ? -7.530 3.016 -4.443 1.00 96.62 92 CYS A C 1
ATOM 760 O O . CYS A 1 92 ? -8.419 3.447 -3.702 1.00 96.62 92 CYS A O 1
ATOM 762 N N . ASP A 1 93 ? -6.826 3.786 -5.272 1.00 96.12 93 ASP A N 1
ATOM 763 C CA . ASP A 1 93 ? -7.038 5.221 -5.484 1.00 96.12 93 ASP A CA 1
ATOM 764 C C . ASP A 1 93 ? -8.110 5.533 -6.545 1.00 96.12 93 ASP A C 1
ATOM 766 O O . ASP A 1 93 ? -8.346 6.694 -6.874 1.00 96.12 93 ASP A O 1
ATOM 770 N N . GLY A 1 94 ? -8.761 4.515 -7.116 1.00 96.31 94 GLY A N 1
ATOM 771 C CA . GLY A 1 94 ? -9.774 4.685 -8.162 1.00 96.31 94 GLY A CA 1
ATOM 772 C C . GLY A 1 94 ? -9.209 5.013 -9.549 1.00 96.31 94 GLY A C 1
ATOM 773 O O . GLY A 1 94 ? -9.973 5.319 -10.465 1.00 96.31 94 GLY A O 1
ATOM 774 N N . ARG A 1 95 ? -7.887 4.937 -9.733 1.00 97.38 95 ARG A N 1
ATOM 775 C CA . ARG A 1 95 ? -7.207 5.158 -11.015 1.00 97.38 95 ARG A CA 1
ATOM 776 C C . ARG A 1 95 ? -7.084 3.851 -11.796 1.00 97.38 95 ARG A C 1
ATOM 778 O O . ARG A 1 95 ? -6.986 2.769 -11.229 1.00 97.38 95 ARG A O 1
ATOM 785 N N . ARG A 1 96 ? -7.047 3.964 -13.127 1.00 97.62 96 ARG A N 1
ATOM 786 C CA . ARG A 1 96 ? -6.880 2.836 -14.067 1.00 97.62 96 ARG A CA 1
ATOM 787 C C . ARG A 1 96 ? -5.498 2.794 -14.718 1.00 97.62 96 ARG A C 1
ATOM 789 O O . ARG A 1 96 ? -5.274 2.031 -15.653 1.00 97.62 96 ARG A O 1
ATOM 796 N N . GLU A 1 97 ? -4.568 3.607 -14.235 1.00 97.94 97 GLU A N 1
ATOM 797 C CA . GLU A 1 97 ? -3.200 3.664 -14.735 1.00 97.94 97 GLU A CA 1
ATOM 798 C C . GLU A 1 97 ? -2.223 3.784 -13.566 1.00 97.94 97 GLU A C 1
ATOM 800 O O . GLU A 1 97 ? -2.378 4.644 -12.692 1.00 97.94 97 GLU A O 1
ATOM 805 N N . ALA A 1 98 ? -1.240 2.883 -13.546 1.00 97.88 98 ALA A N 1
ATOM 806 C CA . ALA A 1 98 ? -0.165 2.899 -12.568 1.00 97.88 98 ALA A CA 1
ATOM 807 C C . ALA A 1 98 ? 0.850 3.996 -12.902 1.00 97.88 98 ALA A C 1
ATOM 809 O O . ALA A 1 98 ? 1.309 4.132 -14.037 1.00 97.88 98 ALA A O 1
ATOM 810 N N . THR A 1 99 ? 1.240 4.745 -11.882 1.00 97.62 99 THR A N 1
ATOM 811 C CA . THR A 1 99 ? 2.192 5.849 -11.958 1.00 97.62 99 THR A CA 1
ATOM 812 C C . THR A 1 99 ? 3.524 5.461 -11.327 1.00 97.62 99 THR A C 1
ATOM 814 O O . THR A 1 99 ? 3.658 4.445 -10.642 1.00 97.62 99 THR A O 1
ATOM 817 N N . ARG A 1 100 ? 4.544 6.303 -11.516 1.00 95.56 100 ARG A N 1
ATOM 818 C CA . ARG A 1 100 ? 5.829 6.110 -10.836 1.00 95.56 100 ARG A CA 1
ATOM 819 C C . ARG A 1 100 ? 5.684 6.154 -9.310 1.00 95.56 100 ARG A C 1
ATOM 821 O O . ARG A 1 100 ? 6.396 5.420 -8.637 1.00 95.56 100 ARG A O 1
ATOM 828 N N . ALA A 1 101 ? 4.778 6.974 -8.774 1.00 95.19 101 ALA A N 1
ATOM 829 C CA . ALA A 1 101 ? 4.546 7.054 -7.332 1.00 95.19 101 ALA A CA 1
ATOM 830 C C . ALA A 1 101 ? 4.069 5.703 -6.771 1.00 95.19 101 ALA A C 1
ATOM 832 O O . ALA A 1 101 ? 4.620 5.229 -5.780 1.00 95.19 101 ALA A O 1
ATOM 833 N N . ASP A 1 102 ? 3.160 5.033 -7.486 1.00 97.12 102 ASP A N 1
ATOM 834 C CA . ASP A 1 102 ? 2.676 3.692 -7.132 1.00 97.12 102 ASP A CA 1
ATOM 835 C C . ASP A 1 102 ? 3.811 2.656 -7.119 1.00 97.12 102 ASP A C 1
ATOM 837 O O . ASP A 1 102 ? 3.850 1.767 -6.270 1.00 97.12 102 ASP A O 1
ATOM 841 N N . VAL A 1 103 ? 4.769 2.771 -8.047 1.00 96.06 103 VAL A N 1
ATOM 842 C CA . VAL A 1 103 ? 5.963 1.909 -8.086 1.00 96.06 103 VAL A CA 1
ATOM 843 C C . VAL A 1 103 ? 6.865 2.156 -6.879 1.00 96.06 103 VAL A C 1
ATOM 845 O O . VAL A 1 103 ? 7.340 1.196 -6.272 1.00 96.06 103 VAL A O 1
ATOM 848 N N . MET A 1 104 ? 7.097 3.419 -6.515 1.00 93.38 104 MET A N 1
ATOM 849 C CA . MET A 1 104 ? 7.917 3.755 -5.347 1.00 93.38 104 MET A CA 1
ATOM 850 C C . MET A 1 104 ? 7.266 3.259 -4.055 1.00 93.38 104 MET A C 1
ATOM 852 O O . MET A 1 104 ? 7.944 2.719 -3.184 1.00 93.38 104 MET A O 1
ATOM 856 N N . GLU A 1 105 ? 5.949 3.388 -3.929 1.00 93.06 105 GLU A N 1
ATOM 857 C CA . GLU A 1 105 ? 5.213 2.817 -2.807 1.00 93.06 105 GLU A CA 1
ATOM 858 C C . GLU A 1 105 ? 5.304 1.286 -2.794 1.00 93.06 105 GLU A C 1
ATOM 860 O O . GLU A 1 105 ? 5.672 0.696 -1.778 1.00 93.06 105 GLU A O 1
ATOM 865 N N . ALA A 1 106 ? 5.075 0.634 -3.935 1.00 94.56 106 ALA A N 1
ATOM 866 C CA . ALA A 1 106 ? 5.185 -0.814 -4.063 1.00 94.56 106 ALA A CA 1
ATOM 867 C C . ALA A 1 106 ? 6.576 -1.342 -3.675 1.00 94.56 106 ALA A C 1
ATOM 869 O O . ALA A 1 106 ? 6.677 -2.395 -3.038 1.00 94.56 106 ALA A O 1
ATOM 870 N N . ALA A 1 107 ? 7.640 -0.606 -4.005 1.00 91.62 107 ALA A N 1
ATOM 871 C CA . ALA A 1 107 ? 9.012 -0.955 -3.653 1.00 91.62 107 ALA A CA 1
ATOM 872 C C . ALA A 1 107 ? 9.219 -1.059 -2.129 1.00 91.62 107 ALA A C 1
ATOM 874 O O . ALA A 1 107 ? 9.878 -1.998 -1.674 1.00 91.62 107 ALA A O 1
ATOM 875 N N . LYS A 1 108 ? 8.589 -0.171 -1.336 1.00 88.50 108 LYS A N 1
ATOM 876 C CA . LYS A 1 108 ? 8.644 -0.179 0.147 1.00 88.50 108 LYS A CA 1
ATOM 877 C C . LYS A 1 108 ? 8.176 -1.494 0.745 1.00 88.50 108 LYS A C 1
ATOM 879 O O . LYS A 1 108 ? 8.694 -1.925 1.772 1.00 88.50 108 LYS A O 1
ATOM 884 N N . PHE A 1 109 ? 7.211 -2.135 0.098 1.00 87.88 109 PHE A N 1
ATOM 885 C CA . PHE A 1 109 ? 6.640 -3.391 0.566 1.00 87.88 109 PHE A CA 1
ATOM 886 C C . PHE A 1 109 ? 7.335 -4.606 -0.059 1.00 87.88 109 PHE A C 1
ATOM 888 O O . PHE A 1 109 ? 7.619 -5.588 0.629 1.00 87.88 109 PHE A O 1
ATOM 895 N N . ALA A 1 110 ? 7.635 -4.547 -1.359 1.00 88.31 110 ALA A N 1
ATOM 896 C CA . ALA A 1 110 ? 8.073 -5.705 -2.133 1.00 88.31 110 ALA A CA 1
ATOM 897 C C . ALA A 1 110 ? 9.560 -6.060 -1.966 1.00 88.31 110 ALA A C 1
ATOM 899 O O . ALA A 1 110 ? 9.914 -7.225 -2.146 1.00 88.31 110 ALA A O 1
ATOM 900 N N . LEU A 1 111 ? 10.429 -5.093 -1.655 1.00 85.62 111 LEU A N 1
ATOM 901 C CA . LEU A 1 111 ? 11.885 -5.262 -1.772 1.00 85.62 111 LEU A CA 1
ATOM 902 C C . LEU A 1 111 ? 12.641 -5.538 -0.463 1.00 85.62 111 LEU A C 1
ATOM 904 O O . LEU A 1 111 ? 13.546 -6.369 -0.507 1.00 85.62 111 LEU A O 1
ATOM 908 N N . PRO A 1 112 ? 12.293 -4.971 0.713 1.00 83.94 112 PRO A N 1
ATOM 909 C CA . PRO A 1 112 ? 13.141 -5.098 1.907 1.00 83.94 112 PRO A CA 1
ATOM 910 C C . PRO A 1 112 ? 13.424 -6.531 2.379 1.00 83.94 112 PRO A C 1
ATOM 912 O O . PRO A 1 112 ? 14.399 -6.769 3.082 1.00 83.94 112 PRO A O 1
ATOM 915 N N . HIS A 1 113 ? 12.551 -7.484 2.053 1.00 83.19 113 HIS A N 1
ATOM 916 C CA . HIS A 1 113 ? 12.707 -8.899 2.409 1.00 83.19 113 HIS A CA 1
ATOM 917 C C . HIS A 1 113 ? 13.376 -9.734 1.302 1.00 83.19 113 HIS A C 1
ATOM 919 O O . HIS A 1 113 ? 13.563 -10.933 1.477 1.00 83.19 113 HIS A O 1
ATOM 925 N N . ARG A 1 114 ? 13.695 -9.11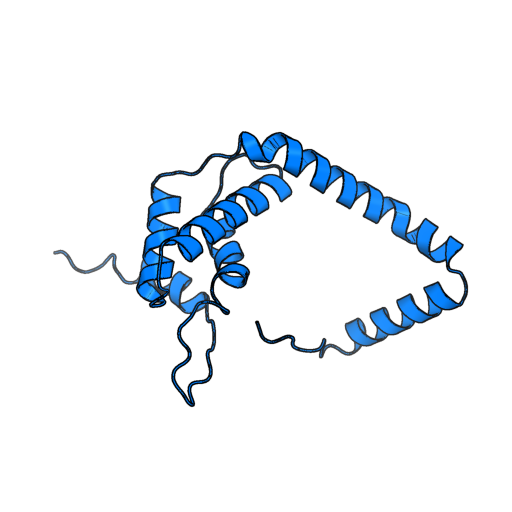9 0.157 1.00 81.69 114 ARG A N 1
ATOM 926 C CA . ARG A 1 114 ? 14.314 -9.755 -1.016 1.00 81.69 114 ARG A CA 1
ATOM 927 C C . ARG A 1 114 ? 15.733 -9.269 -1.290 1.00 81.69 114 ARG A C 1
ATOM 929 O O . ARG A 1 114 ? 16.407 -9.867 -2.117 1.00 81.69 114 ARG A O 1
ATOM 936 N N . MET A 1 115 ? 16.163 -8.198 -0.630 1.00 77.25 115 MET A N 1
ATOM 937 C CA . MET A 1 115 ? 17.544 -7.729 -0.693 1.00 77.25 115 MET A CA 1
ATOM 938 C C . MET A 1 115 ? 18.459 -8.754 -0.025 1.00 77.25 115 MET A C 1
ATOM 940 O O . MET A 1 115 ? 18.137 -9.262 1.057 1.00 77.25 115 MET A O 1
ATOM 944 N N . GLN A 1 116 ? 19.582 -9.065 -0.675 1.00 69.75 116 GLN A N 1
ATOM 945 C CA . GLN A 1 116 ? 20.586 -9.949 -0.098 1.00 69.75 116 GLN A CA 1
ATOM 946 C C . GLN A 1 116 ? 21.113 -9.342 1.208 1.00 69.75 116 GLN A C 1
ATOM 948 O O . GL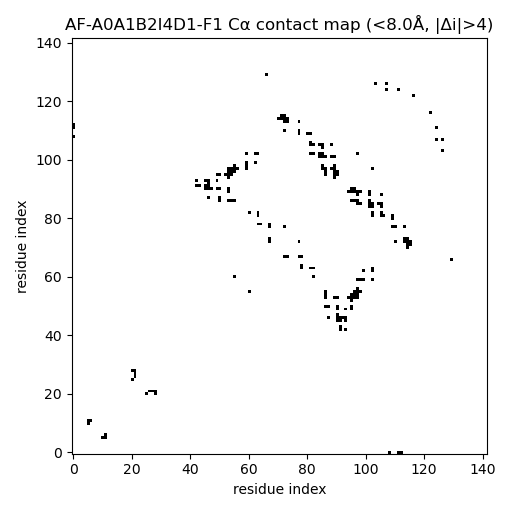N A 1 116 ? 21.489 -8.174 1.270 1.00 69.75 116 GLN A O 1
ATOM 953 N N . ARG A 1 117 ? 21.121 -10.148 2.271 1.00 67.00 117 ARG A N 1
ATOM 954 C CA . ARG A 1 117 ? 21.746 -9.790 3.546 1.00 67.00 117 ARG A CA 1
ATOM 955 C C . ARG A 1 117 ? 23.191 -10.244 3.500 1.00 67.00 117 ARG A C 1
ATOM 957 O O . ARG A 1 117 ? 23.441 -11.448 3.558 1.00 67.00 117 ARG A O 1
ATOM 964 N N . ARG A 1 118 ? 24.133 -9.307 3.438 1.00 62.75 118 ARG A N 1
ATOM 965 C CA . ARG A 1 118 ? 25.513 -9.629 3.800 1.00 62.75 118 ARG A CA 1
ATOM 966 C C . ARG A 1 118 ? 25.582 -9.783 5.323 1.00 62.75 118 ARG A C 1
ATOM 968 O O . ARG A 1 118 ? 24.892 -9.048 6.037 1.00 62.75 118 ARG A O 1
ATOM 975 N N . PRO A 1 119 ? 26.351 -10.750 5.847 1.00 57.25 119 PRO A N 1
ATOM 976 C CA . PRO A 1 119 ? 26.586 -10.834 7.281 1.00 57.25 119 PRO A CA 1
ATOM 977 C C . PRO A 1 119 ? 27.095 -9.478 7.790 1.00 57.25 119 PRO A C 1
ATOM 979 O O . PRO A 1 119 ? 28.011 -8.916 7.197 1.00 57.25 119 PRO A O 1
ATOM 982 N N . PHE A 1 120 ? 26.502 -8.970 8.875 1.00 64.75 120 PHE A N 1
ATOM 983 C CA . PHE A 1 120 ? 26.897 -7.729 9.566 1.00 64.75 120 PHE A CA 1
ATOM 984 C C . PHE A 1 120 ? 26.563 -6.391 8.874 1.00 64.75 120 PHE A C 1
ATOM 986 O O . PHE A 1 120 ? 26.963 -5.348 9.385 1.00 64.75 120 PHE A O 1
ATOM 993 N N . GLU A 1 121 ? 25.782 -6.378 7.788 1.00 62.22 121 GLU A N 1
ATOM 994 C CA . GLU A 1 121 ? 25.256 -5.130 7.209 1.00 62.22 121 GLU A CA 1
ATOM 995 C C . GLU A 1 121 ? 23.847 -4.799 7.729 1.00 62.22 121 GLU A C 1
ATOM 997 O O . GLU A 1 121 ? 22.903 -5.587 7.602 1.00 62.22 121 GLU A O 1
ATOM 1002 N N . GLU A 1 122 ? 23.680 -3.590 8.274 1.00 57.41 122 GLU A N 1
ATOM 1003 C CA . GLU A 1 122 ? 22.355 -3.014 8.496 1.00 57.41 122 GLU A CA 1
ATOM 1004 C C . GLU A 1 122 ? 21.744 -2.603 7.152 1.00 57.41 122 GLU A C 1
ATOM 1006 O O . GLU A 1 122 ? 22.173 -1.645 6.508 1.00 57.41 122 GLU A O 1
ATOM 1011 N N . ILE A 1 123 ? 20.705 -3.322 6.719 1.00 55.53 123 ILE A N 1
ATOM 1012 C CA . ILE A 1 123 ? 19.939 -2.934 5.532 1.00 55.53 123 ILE A CA 1
ATOM 1013 C C . ILE A 1 123 ? 19.066 -1.729 5.887 1.00 55.53 123 ILE A C 1
ATOM 1015 O O . ILE A 1 123 ? 17.958 -1.879 6.411 1.00 55.53 123 ILE A O 1
ATOM 1019 N N . SER A 1 124 ? 19.536 -0.533 5.540 1.00 58.12 124 SER A N 1
ATOM 1020 C CA . SER A 1 124 ? 18.678 0.644 5.431 1.00 58.12 124 SER A CA 1
ATOM 1021 C C . SER A 1 124 ? 18.084 0.702 4.025 1.00 58.12 124 SER A C 1
ATOM 1023 O O . SER A 1 124 ? 18.781 0.953 3.040 1.00 58.12 124 SER A O 1
ATOM 1025 N N . PHE A 1 125 ? 16.783 0.428 3.917 1.00 63.38 125 PHE A N 1
ATOM 1026 C CA . PHE A 1 125 ? 16.044 0.621 2.674 1.00 63.38 125 PHE A CA 1
ATOM 1027 C C . PHE A 1 125 ? 15.692 2.104 2.533 1.00 63.38 125 PHE A C 1
ATOM 1029 O O . PHE A 1 125 ? 14.659 2.560 3.027 1.00 63.38 125 PHE A O 1
ATOM 1036 N N . ASP A 1 126 ? 16.571 2.854 1.873 1.00 65.19 126 ASP A N 1
ATOM 1037 C CA . ASP A 1 126 ? 16.390 4.281 1.638 1.00 65.19 126 ASP A CA 1
ATOM 1038 C C . ASP A 1 126 ? 15.939 4.554 0.198 1.00 65.19 126 ASP A C 1
ATOM 1040 O O . ASP A 1 126 ? 16.738 4.672 -0.733 1.00 65.19 126 ASP A O 1
ATOM 1044 N N . ILE A 1 127 ? 14.623 4.676 0.017 1.00 61.19 127 ILE A N 1
ATOM 1045 C CA . ILE A 1 127 ? 14.020 5.017 -1.277 1.00 61.19 127 ILE A CA 1
ATOM 1046 C C . ILE A 1 127 ? 14.435 6.397 -1.786 1.00 61.19 127 ILE A C 1
ATOM 1048 O O . ILE A 1 127 ? 14.397 6.617 -2.998 1.00 61.19 127 ILE A O 1
ATOM 1052 N N . SER A 1 128 ? 14.852 7.313 -0.903 1.00 60.25 128 SER A N 1
ATOM 1053 C CA . SER A 1 128 ? 15.221 8.672 -1.310 1.00 60.25 128 SER A CA 1
ATOM 1054 C C . SER A 1 128 ? 16.426 8.680 -2.258 1.00 60.25 128 SER A C 1
ATOM 1056 O O . SER A 1 128 ? 16.499 9.513 -3.164 1.00 60.25 128 SER A O 1
ATOM 1058 N N . ARG A 1 129 ? 17.309 7.675 -2.150 1.00 58.50 129 ARG A N 1
ATOM 1059 C CA . ARG A 1 129 ? 18.441 7.464 -3.065 1.00 58.50 129 ARG A CA 1
ATOM 1060 C C . ARG A 1 129 ? 17.984 7.201 -4.506 1.00 58.50 129 ARG A C 1
ATOM 1062 O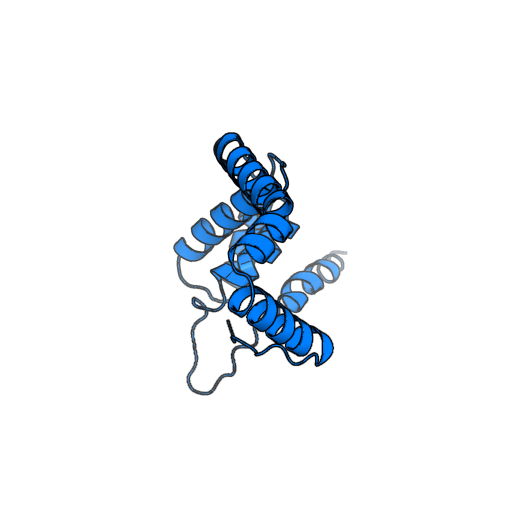 O . ARG A 1 129 ? 18.556 7.746 -5.443 1.00 58.50 129 ARG A O 1
ATOM 1069 N N . ILE A 1 130 ? 16.884 6.469 -4.679 1.00 62.16 130 ILE A N 1
ATOM 1070 C CA . ILE A 1 130 ? 16.301 6.128 -5.990 1.00 62.16 130 ILE A CA 1
ATOM 1071 C C . ILE A 1 130 ? 15.488 7.310 -6.568 1.00 62.16 130 ILE A C 1
ATOM 1073 O O . ILE A 1 130 ? 15.292 7.447 -7.783 1.00 62.16 130 ILE A O 1
ATOM 1077 N N . GLU A 1 131 ? 14.999 8.209 -5.711 1.00 55.25 131 GLU A N 1
ATOM 1078 C CA . GLU A 1 131 ? 14.327 9.441 -6.139 1.00 55.25 131 GLU A CA 1
ATOM 1079 C C . GLU A 1 131 ? 15.319 10.527 -6.594 1.00 55.25 131 GLU A C 1
ATOM 1081 O O . GLU A 1 131 ? 15.017 11.258 -7.543 1.00 55.25 131 GLU A O 1
ATOM 1086 N N . GLY A 1 132 ? 16.507 10.597 -5.979 1.00 45.66 132 GLY A N 1
ATOM 1087 C CA . GLY A 1 132 ? 17.511 11.643 -6.209 1.00 45.66 132 GLY A CA 1
ATOM 1088 C C . GLY A 1 132 ? 18.367 11.497 -7.476 1.00 45.66 132 GLY A C 1
ATOM 1089 O O . GLY A 1 132 ? 18.683 12.501 -8.120 1.00 45.66 132 GLY A O 1
ATOM 1090 N N . GLU A 1 133 ? 18.714 10.279 -7.902 1.00 44.41 133 GLU A N 1
ATOM 1091 C CA . GLU A 1 133 ? 19.721 10.090 -8.965 1.00 44.41 133 GLU A CA 1
ATOM 1092 C C . GLU A 1 133 ? 19.257 10.487 -10.378 1.00 44.41 133 GLU A C 1
ATOM 1094 O O . GLU A 1 133 ? 20.074 10.836 -11.238 1.00 44.41 133 GLU A O 1
ATOM 1099 N N . LYS A 1 134 ? 17.944 10.555 -10.637 1.00 44.06 134 LYS A N 1
ATOM 1100 C CA . LYS A 1 134 ? 17.436 10.990 -11.954 1.00 44.06 134 LYS A CA 1
ATOM 1101 C C . LYS A 1 134 ? 17.593 12.488 -12.222 1.00 44.06 134 LYS A C 1
ATOM 1103 O O . LYS A 1 134 ? 17.490 12.898 -13.375 1.00 44.06 134 LYS A O 1
ATOM 1108 N N . ARG A 1 135 ? 17.885 13.306 -11.205 1.00 40.19 135 ARG A N 1
ATOM 1109 C CA . ARG A 1 135 ? 18.126 14.749 -11.388 1.00 40.19 135 ARG A CA 1
ATOM 1110 C C . ARG A 1 135 ? 1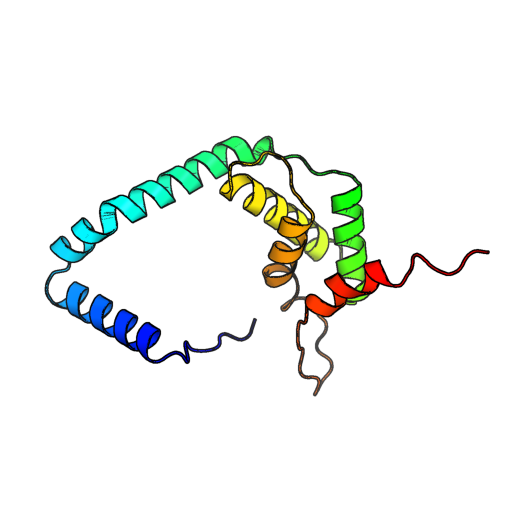9.578 15.065 -11.781 1.00 40.19 135 ARG A C 1
ATOM 1112 O O . ARG A 1 135 ? 19.839 16.161 -12.263 1.00 40.19 135 ARG A O 1
ATOM 1119 N N . GLY A 1 136 ? 20.499 14.103 -11.634 1.00 32.53 136 GLY A N 1
ATOM 1120 C CA . GLY A 1 136 ? 21.939 14.283 -11.873 1.00 32.53 136 GLY A CA 1
ATOM 1121 C C . GLY A 1 136 ? 22.487 13.739 -13.200 1.00 32.53 136 GLY A C 1
ATOM 1122 O O . GLY A 1 136 ? 23.568 14.146 -13.612 1.00 32.53 136 GLY A O 1
ATOM 1123 N N . ARG A 1 137 ? 21.770 12.858 -13.914 1.00 38.12 137 ARG A N 1
ATOM 1124 C CA . ARG A 1 137 ? 22.287 12.209 -15.144 1.00 38.12 137 ARG A CA 1
ATOM 1125 C C . ARG A 1 137 ? 21.931 12.893 -16.476 1.00 38.12 137 ARG A C 1
ATOM 1127 O O . ARG A 1 137 ? 22.226 12.338 -17.525 1.00 38.12 137 ARG A O 1
ATOM 1134 N N . VAL A 1 138 ? 21.360 14.103 -16.464 1.00 41.03 138 VAL A N 1
ATOM 1135 C CA . VAL A 1 138 ? 21.004 14.849 -17.701 1.00 41.03 138 VAL A CA 1
ATOM 1136 C C . VAL A 1 138 ? 22.072 15.881 -18.122 1.00 41.03 138 VAL A C 1
ATOM 1138 O O . VAL A 1 138 ? 21.908 16.566 -19.123 1.00 41.03 138 VAL A O 1
ATOM 1141 N N . LYS A 1 139 ? 23.215 15.993 -17.429 1.00 36.91 139 LYS A N 1
ATOM 1142 C CA . LYS A 1 139 ? 24.311 16.896 -17.842 1.00 36.91 139 LYS A CA 1
ATOM 1143 C C . LYS A 1 139 ? 25.651 16.175 -17.980 1.00 36.91 139 LYS A C 1
ATOM 1145 O O . LYS A 1 139 ? 26.517 16.316 -17.125 1.00 36.91 139 LYS A O 1
ATOM 1150 N N . LYS A 1 140 ? 25.824 15.423 -19.070 1.00 36.44 140 LYS A N 1
ATOM 1151 C CA . LYS A 1 140 ? 27.128 15.247 -19.743 1.00 36.44 140 LYS A CA 1
ATOM 1152 C C . LYS A 1 140 ? 26.945 14.566 -21.100 1.00 36.44 140 LYS A C 1
ATOM 1154 O O . LYS A 1 140 ? 27.170 13.374 -21.261 1.00 36.44 140 LYS A O 1
ATOM 1159 N N . THR A 1 141 ? 26.502 15.337 -22.080 1.00 38.31 141 THR A N 1
ATOM 1160 C CA . THR A 1 141 ? 26.850 15.137 -23.491 1.00 38.31 141 THR A CA 1
ATOM 1161 C C . THR A 1 141 ? 26.707 16.501 -24.142 1.00 38.31 141 THR A C 1
ATOM 1163 O O . THR A 1 141 ? 25.594 16.906 -24.455 1.00 38.31 141 THR A O 1
ATOM 1166 N N . LEU A 1 142 ? 27.816 17.235 -24.160 1.00 37.00 142 LEU A N 1
ATOM 1167 C CA . LEU A 1 142 ? 28.316 18.159 -25.180 1.00 37.00 142 LEU A CA 1
ATOM 1168 C C . LEU A 1 142 ? 29.691 18.626 -24.689 1.00 37.00 142 LEU A C 1
ATOM 1170 O O . LEU A 1 142 ? 29.796 18.938 -23.478 1.00 37.00 142 LEU A O 1
#

Secondary structure (DSSP, 8-state):
---PPP--HHHHHHHHHHHHHHHH-HHHHHHHHHHHHHHHHHHHHHHHHHGGG-B--HHHHHHHHHHHHHTT--SHHHHHHHHHHHHHHHHHTT-SB--HHHHHHHHHHHSTTTS---TT------THHHHHGGGTTTS---

Radius of gyration: 20.11 Å; Cα contacts (8 Å, |Δi|>4): 115; chains: 1; bounding box: 50×31×53 Å